Protein AF-A0A9N9CIT5-F1 (afdb_monomer_lite)

Secondary structure (DSSP, 8-state):
--------HHHHHHHHHHHHHHHHHHHHHHHHTTS------------------------GGGG--TTTTGGGT----S-B-TT-S-BEEEESSSSS--TTSPP-EEEE-

Structure (mmCIF, N/CA/C/O backbone):
data_AF-A0A9N9CIT5-F1
#
_entry.id   AF-A0A9N9CIT5-F1
#
loop_
_atom_site.group_PDB
_atom_site.id
_atom_site.type_symbol
_atom_site.label_atom_id
_atom_site.label_alt_id
_atom_site.label_comp_id
_atom_site.label_asym_id
_atom_site.label_entity_id
_atom_site.label_seq_id
_atom_site.pdbx_PDB_ins_code
_atom_site.Cartn_x
_atom_site.Cartn_y
_atom_site.Cartn_z
_atom_site.occupancy
_atom_site.B_iso_or_equiv
_atom_site.auth_seq_id
_atom_site.auth_comp_id
_atom_site.auth_asym_id
_atom_site.auth_atom_id
_atom_site.pdbx_PDB_model_num
ATOM 1 N N . MET A 1 1 ? 0.365 -4.253 70.012 1.00 37.66 1 MET A N 1
ATOM 2 C CA . MET A 1 1 ? 1.277 -4.441 68.863 1.00 37.66 1 MET A CA 1
ATOM 3 C C . MET A 1 1 ? 0.628 -3.810 67.631 1.00 37.66 1 MET A C 1
ATOM 5 O O . MET A 1 1 ? -0.180 -4.444 66.973 1.00 37.66 1 MET A O 1
ATOM 9 N N . TRP A 1 2 ? 0.867 -2.513 67.415 1.00 40.03 2 TRP A N 1
ATOM 10 C CA . TRP A 1 2 ? 0.273 -1.706 66.339 1.00 40.03 2 TRP A CA 1
ATOM 11 C C . TRP A 1 2 ? 1.298 -1.543 65.218 1.00 40.03 2 TRP A C 1
ATOM 13 O O . TRP A 1 2 ? 2.179 -0.694 65.309 1.00 40.03 2 TRP A O 1
ATOM 23 N N . ILE A 1 3 ? 1.225 -2.380 64.184 1.00 47.44 3 ILE A N 1
ATOM 24 C CA . ILE A 1 3 ? 2.057 -2.230 62.983 1.00 47.44 3 ILE A CA 1
ATOM 25 C C . ILE A 1 3 ? 1.216 -2.620 61.767 1.00 47.44 3 ILE A C 1
ATOM 27 O O . ILE A 1 3 ? 1.350 -3.716 61.241 1.00 47.44 3 ILE A O 1
ATOM 31 N N . PHE A 1 4 ? 0.351 -1.719 61.295 1.00 50.84 4 PHE A N 1
ATOM 32 C CA . PHE A 1 4 ? -0.143 -1.783 59.918 1.00 50.84 4 PHE A CA 1
ATOM 33 C C . PHE A 1 4 ? -0.114 -0.400 59.256 1.00 50.84 4 PHE A C 1
ATOM 35 O O . PHE A 1 4 ? -1.061 0.371 59.272 1.00 50.84 4 PHE A O 1
ATOM 42 N N . ARG A 1 5 ? 1.051 -0.153 58.646 1.00 51.97 5 ARG A N 1
ATOM 43 C CA . ARG A 1 5 ? 1.228 0.336 57.269 1.00 51.97 5 ARG A CA 1
ATOM 44 C C . ARG A 1 5 ? 0.630 1.708 56.914 1.00 51.97 5 ARG A C 1
ATOM 46 O O . ARG A 1 5 ? -0.275 1.815 56.101 1.00 51.97 5 ARG A O 1
ATOM 53 N N . ASN A 1 6 ? 1.361 2.757 57.295 1.00 47.38 6 ASN A N 1
ATOM 54 C CA . ASN A 1 6 ? 1.365 4.082 56.647 1.00 47.38 6 ASN A CA 1
ATOM 55 C C . ASN A 1 6 ? 2.084 4.102 55.265 1.00 47.38 6 ASN A C 1
ATOM 57 O O . ASN A 1 6 ? 2.727 5.083 54.895 1.00 47.38 6 ASN A O 1
ATOM 61 N N . LYS A 1 7 ? 2.005 3.020 54.477 1.00 48.84 7 LYS A N 1
ATOM 62 C CA . LYS A 1 7 ? 2.422 2.971 53.059 1.00 48.84 7 LYS A CA 1
ATOM 63 C C . LYS A 1 7 ? 1.147 2.698 52.259 1.00 48.84 7 LYS A C 1
ATOM 65 O O . LYS A 1 7 ? 0.588 1.627 52.408 1.00 48.84 7 LYS A O 1
ATOM 70 N N . SER A 1 8 ? 0.627 3.540 51.381 1.00 57.69 8 SER A N 1
ATOM 71 C CA . SER A 1 8 ? 1.136 4.755 50.764 1.00 57.69 8 SER A CA 1
ATOM 72 C C . SER A 1 8 ? -0.071 5.356 50.036 1.00 57.69 8 SER A C 1
ATOM 74 O O . SER A 1 8 ? -0.505 4.799 49.029 1.00 57.69 8 SER A O 1
ATOM 76 N N . PHE A 1 9 ? -0.643 6.461 50.526 1.00 56.69 9 PHE A N 1
ATOM 77 C CA . PHE A 1 9 ? -1.752 7.153 49.840 1.00 56.69 9 PHE A CA 1
ATOM 78 C C . PHE A 1 9 ? -1.398 7.501 48.381 1.00 56.69 9 PHE A C 1
ATOM 80 O O . PHE A 1 9 ? -2.253 7.468 47.501 1.00 56.69 9 PHE A O 1
ATOM 87 N N . LYS A 1 10 ? -0.106 7.729 48.103 1.00 63.41 10 LYS A N 1
ATOM 88 C CA . LYS A 1 10 ? 0.431 7.936 46.751 1.00 63.41 10 LYS A CA 1
ATOM 89 C C . LYS A 1 10 ? 0.265 6.700 45.858 1.00 63.41 10 LYS A C 1
ATOM 91 O O . LYS A 1 10 ? -0.054 6.840 44.685 1.00 63.41 10 LYS A O 1
ATOM 96 N N . SER A 1 11 ? 0.429 5.495 46.410 1.00 65.81 11 SER A N 1
ATOM 97 C CA . SER A 1 11 ? 0.237 4.234 45.677 1.00 65.81 11 SER A CA 1
ATOM 98 C C . SER A 1 11 ? -1.226 4.002 45.300 1.00 65.81 11 SER A C 1
ATOM 100 O O . SER A 1 11 ? -1.503 3.512 44.208 1.00 65.81 11 SER A O 1
ATOM 102 N N . ALA A 1 12 ? -2.158 4.365 46.185 1.00 75.00 12 ALA A N 1
ATOM 103 C CA . ALA A 1 12 ? -3.588 4.271 45.901 1.00 75.00 12 ALA A CA 1
ATOM 104 C C . ALA A 1 12 ? -3.999 5.261 44.798 1.00 75.00 12 ALA A C 1
ATOM 106 O O . ALA A 1 12 ? -4.711 4.892 43.869 1.00 75.00 12 ALA A O 1
ATOM 107 N N . TYR A 1 13 ? -3.477 6.490 44.847 1.00 79.56 13 TYR A N 1
ATOM 108 C CA . TYR A 1 13 ? -3.746 7.517 43.839 1.00 79.56 13 TYR A CA 1
ATOM 109 C C . TYR A 1 13 ? -3.253 7.123 42.436 1.00 79.56 13 TYR A C 1
ATOM 111 O O . TYR A 1 13 ? -3.986 7.263 41.459 1.00 79.56 13 TYR A O 1
ATOM 119 N N . ILE A 1 14 ? -2.051 6.546 42.336 1.00 81.19 14 ILE A N 1
ATOM 120 C CA . ILE A 1 14 ? -1.510 6.034 41.064 1.00 81.19 14 ILE A CA 1
ATOM 121 C C . ILE A 1 14 ? -2.391 4.907 40.505 1.00 81.19 14 ILE A C 1
ATOM 123 O O . ILE A 1 14 ? -2.681 4.885 39.311 1.00 81.19 14 ILE A O 1
ATOM 127 N N . SER A 1 15 ? -2.869 3.999 41.362 1.00 77.62 15 SER A N 1
ATOM 128 C CA . SER A 1 15 ? -3.756 2.909 40.940 1.00 77.62 15 SER A CA 1
ATOM 129 C C . SER A 1 15 ? -5.096 3.417 40.396 1.00 77.62 15 SER A C 1
ATOM 131 O O . SER A 1 15 ? -5.598 2.861 39.419 1.00 77.62 15 SER A O 1
ATOM 133 N N . ILE A 1 16 ? -5.649 4.484 40.980 1.00 87.00 16 ILE A N 1
ATOM 134 C CA . ILE A 1 16 ? -6.888 5.114 40.502 1.00 87.00 16 ILE A CA 1
ATOM 135 C C . ILE A 1 16 ? -6.679 5.722 39.110 1.00 87.00 16 ILE A C 1
ATOM 137 O O . ILE A 1 16 ? -7.492 5.477 38.224 1.00 87.00 16 ILE A O 1
ATOM 141 N N . ILE A 1 17 ? -5.574 6.445 38.891 1.00 89.06 17 ILE A N 1
ATOM 142 C CA . ILE A 1 17 ? -5.258 7.057 37.588 1.00 89.06 17 ILE A CA 1
ATOM 143 C C . ILE A 1 17 ? -5.101 5.999 36.489 1.00 89.06 17 ILE A C 1
ATOM 145 O O . ILE A 1 17 ? -5.599 6.170 35.379 1.00 89.06 17 ILE A O 1
ATOM 149 N N . ILE A 1 18 ? -4.416 4.893 36.782 1.00 88.31 18 ILE A N 1
ATOM 150 C CA . ILE A 1 18 ? -4.225 3.819 35.799 1.00 88.31 18 ILE A CA 1
ATOM 151 C C . ILE A 1 18 ? -5.572 3.170 35.450 1.00 88.31 18 ILE A C 1
ATOM 153 O O . ILE A 1 18 ? -5.855 2.929 34.277 1.00 88.31 18 ILE A O 1
ATOM 157 N N . SER A 1 19 ? -6.426 2.937 36.450 1.00 88.00 19 SER A N 1
ATOM 158 C CA . SER A 1 19 ? -7.763 2.371 36.244 1.00 88.00 19 SER A CA 1
ATOM 159 C C . SER A 1 19 ? -8.643 3.268 35.364 1.00 88.00 19 SER A C 1
ATOM 161 O O . SER A 1 19 ? -9.271 2.783 34.421 1.00 88.00 19 SER A O 1
ATOM 163 N N . THR A 1 20 ? -8.640 4.585 35.602 1.00 92.19 20 THR A N 1
ATOM 164 C CA . THR A 1 20 ? -9.428 5.528 34.792 1.00 92.19 20 THR A CA 1
ATOM 165 C C . THR A 1 20 ? -8.925 5.617 33.350 1.00 92.19 20 THR A C 1
ATOM 167 O O . THR A 1 20 ? -9.743 5.673 32.433 1.00 92.19 20 THR A O 1
ATOM 170 N N . LEU A 1 21 ? -7.607 5.554 33.126 1.00 91.81 21 LEU A N 1
ATOM 171 C CA . LEU A 1 21 ? -7.002 5.509 31.787 1.00 91.81 21 LEU A CA 1
ATOM 172 C C . LEU A 1 21 ? -7.408 4.256 31.002 1.00 91.81 21 LEU A C 1
ATOM 174 O O . LEU A 1 21 ? -7.813 4.357 29.842 1.00 91.81 21 LEU A O 1
ATOM 178 N N . ILE A 1 22 ? -7.345 3.083 31.635 1.00 90.75 22 ILE A N 1
ATOM 179 C CA . ILE A 1 22 ? -7.740 1.813 31.009 1.00 90.75 22 ILE A CA 1
ATOM 180 C C . ILE A 1 22 ? -9.236 1.829 30.670 1.00 90.75 22 ILE A C 1
ATOM 182 O O . ILE A 1 22 ? -9.623 1.457 29.560 1.00 90.75 22 ILE A O 1
ATOM 186 N N . PHE A 1 23 ? -10.075 2.314 31.589 1.00 88.75 23 PHE A N 1
ATOM 187 C CA . PHE A 1 23 ? -11.519 2.401 31.376 1.00 88.75 23 PHE A CA 1
ATOM 188 C C . PHE A 1 23 ? -11.884 3.365 30.236 1.00 88.75 23 PHE A C 1
ATOM 190 O O . PHE A 1 23 ? -12.718 3.033 29.394 1.00 88.75 23 PHE A O 1
ATOM 197 N N . ALA A 1 24 ? -11.218 4.522 30.147 1.00 87.62 24 ALA A N 1
ATOM 198 C CA . ALA A 1 24 ? -11.408 5.468 29.048 1.00 87.62 24 ALA A CA 1
ATOM 199 C C . ALA A 1 24 ? -11.007 4.868 27.688 1.00 87.62 24 ALA A C 1
ATOM 201 O O . ALA A 1 24 ? -11.712 5.057 26.695 1.00 87.62 24 ALA A O 1
ATOM 202 N N . SER A 1 25 ? -9.912 4.103 27.647 1.00 84.25 25 SER A N 1
ATOM 203 C CA . SER A 1 25 ? -9.440 3.439 26.427 1.00 84.25 25 SER A CA 1
ATOM 204 C C . SER A 1 25 ? -10.404 2.337 25.956 1.00 84.25 25 SER A C 1
ATOM 206 O O . SER A 1 25 ? -10.767 2.288 24.780 1.00 84.25 25 SER A O 1
ATOM 208 N N . LEU A 1 26 ? -10.916 1.515 26.882 1.00 83.50 26 LEU A N 1
ATOM 209 C CA . LEU A 1 26 ? -11.951 0.509 26.598 1.00 83.50 26 LEU A CA 1
ATOM 210 C C . LEU A 1 26 ? -13.264 1.146 26.120 1.00 83.50 26 LEU A C 1
ATOM 212 O O . LEU A 1 26 ? -13.889 0.650 25.180 1.00 83.50 26 LEU A O 1
ATOM 216 N N . TYR A 1 27 ? -13.667 2.268 26.723 1.00 81.38 27 TYR A N 1
ATOM 217 C CA . TYR A 1 27 ? -14.856 3.011 26.309 1.00 81.38 27 TYR A CA 1
ATOM 218 C C . TYR A 1 27 ? -14.711 3.570 24.886 1.00 81.38 27 TYR A C 1
ATOM 220 O O . TYR A 1 27 ? -15.630 3.430 24.075 1.00 81.38 27 TYR A O 1
ATOM 228 N N . ALA A 1 28 ? -13.548 4.130 24.542 1.00 75.94 28 ALA A N 1
ATOM 229 C CA . ALA A 1 28 ? -13.260 4.601 23.188 1.00 75.94 28 ALA A CA 1
ATOM 230 C C . ALA A 1 28 ? -13.307 3.459 22.157 1.00 75.94 28 ALA A C 1
ATOM 232 O O . ALA A 1 28 ? -13.941 3.610 21.113 1.00 75.94 28 ALA A O 1
ATOM 233 N N . LEU A 1 29 ? -12.726 2.297 22.475 1.00 68.31 29 LEU A N 1
ATOM 234 C CA . LEU A 1 29 ? -12.754 1.124 21.595 1.00 68.31 29 LEU A CA 1
ATOM 235 C C . LEU A 1 29 ? -14.182 0.582 21.399 1.00 68.31 29 LEU A C 1
ATOM 237 O O . LEU A 1 29 ? -14.569 0.228 20.287 1.00 68.31 29 LEU A O 1
ATOM 241 N N . SER A 1 30 ? -15.003 0.592 22.456 1.00 68.25 30 SER A N 1
ATOM 242 C CA . SER A 1 30 ? -16.416 0.192 22.370 1.00 68.25 30 SER A CA 1
ATOM 243 C C . SER A 1 30 ? -17.259 1.135 21.499 1.00 68.25 30 SER A C 1
ATOM 245 O O . SER A 1 30 ? -18.175 0.688 20.809 1.00 68.25 30 SER A O 1
ATOM 247 N N . ASN A 1 31 ? -16.928 2.431 21.484 1.00 63.84 31 ASN A N 1
ATOM 248 C CA . ASN A 1 31 ? -17.599 3.420 20.642 1.00 63.84 31 ASN A CA 1
ATOM 249 C C . ASN A 1 31 ? -17.059 3.445 19.210 1.00 63.84 31 ASN A C 1
ATOM 251 O O . ASN A 1 31 ? -17.803 3.817 18.308 1.00 63.84 31 ASN A O 1
ATOM 255 N N . PHE A 1 32 ? -15.832 2.982 18.965 1.00 58.25 32 PHE A N 1
ATOM 256 C CA . PHE A 1 32 ? -15.325 2.789 17.604 1.00 58.25 32 PHE A CA 1
ATOM 257 C C . PHE A 1 32 ? -16.162 1.768 16.819 1.00 58.25 32 PHE A C 1
ATOM 259 O O . PHE A 1 32 ? -16.471 2.007 15.658 1.00 58.25 32 PHE A O 1
ATOM 266 N N . ASN A 1 33 ? -16.647 0.705 17.472 1.00 56.62 33 ASN A N 1
ATOM 267 C CA . ASN A 1 33 ? -17.592 -0.235 16.851 1.00 56.62 33 ASN A CA 1
ATO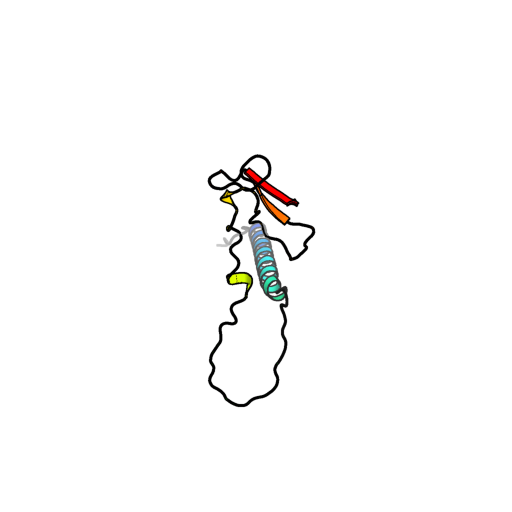M 268 C C . ASN A 1 33 ? -18.991 0.370 16.608 1.00 56.62 33 ASN A C 1
ATOM 270 O O . ASN A 1 33 ? -19.745 -0.159 15.797 1.00 56.62 33 ASN A O 1
ATOM 274 N N . LYS A 1 34 ? -19.350 1.468 17.294 1.00 52.09 34 LYS A N 1
ATOM 275 C CA . LYS A 1 34 ? -20.590 2.229 17.042 1.00 52.09 34 LYS A CA 1
ATOM 276 C C . LYS A 1 34 ? -20.418 3.317 15.984 1.00 52.09 34 LYS A C 1
ATOM 278 O O . LYS A 1 34 ? -21.395 3.672 15.338 1.00 52.09 34 LYS A O 1
ATOM 283 N N . ILE A 1 35 ? -19.192 3.793 15.757 1.00 50.78 35 ILE A N 1
ATOM 284 C CA . ILE A 1 35 ? -18.805 4.621 14.600 1.00 50.78 35 ILE A CA 1
ATOM 285 C C . ILE A 1 35 ? -18.486 3.694 13.408 1.00 50.78 35 ILE A C 1
ATOM 287 O O . ILE A 1 35 ? -17.608 3.947 12.587 1.00 50.78 35 ILE A O 1
ATOM 291 N N . GLY A 1 36 ? -19.218 2.581 13.309 1.00 43.91 36 GLY A N 1
ATOM 292 C CA . GLY A 1 36 ? -19.267 1.791 12.096 1.00 43.91 36 GLY A CA 1
ATOM 293 C C . GLY A 1 36 ? -19.760 2.690 10.971 1.00 43.91 36 GLY A C 1
ATOM 294 O O . GLY A 1 36 ? -20.852 3.255 11.054 1.00 43.91 36 GLY A O 1
ATOM 295 N N . LEU A 1 37 ? -18.939 2.837 9.932 1.00 43.09 37 LEU A N 1
ATOM 296 C CA . LEU A 1 37 ? -19.401 3.279 8.626 1.00 43.09 37 LEU A CA 1
ATOM 297 C C . LEU A 1 37 ? -20.652 2.462 8.277 1.00 43.09 37 LEU A C 1
ATOM 299 O O . LEU A 1 37 ? -20.575 1.266 8.000 1.00 43.09 37 LEU A O 1
ATOM 303 N N . SER A 1 38 ? -21.806 3.121 8.329 1.00 44.97 38 SER A N 1
ATOM 304 C CA . SER A 1 38 ? -23.084 2.611 7.853 1.00 44.97 38 SER A CA 1
ATOM 305 C C . SER A 1 38 ? -23.006 2.467 6.333 1.00 44.97 38 SER A C 1
ATOM 307 O O . SER A 1 38 ? -23.326 3.398 5.594 1.00 44.97 38 SER A O 1
ATOM 309 N N . PHE A 1 39 ? -22.582 1.303 5.852 1.00 46.28 39 PHE A N 1
ATOM 310 C CA . PHE A 1 39 ? -22.838 0.899 4.477 1.00 46.28 39 PHE A CA 1
ATOM 311 C C . PHE A 1 39 ? -24.213 0.227 4.430 1.00 46.28 39 PHE A C 1
ATOM 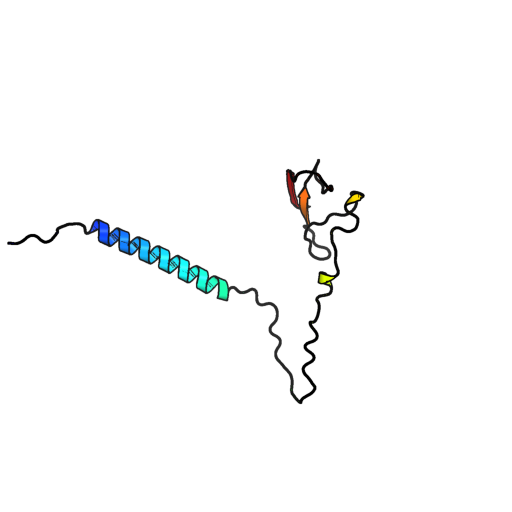313 O O . PHE A 1 39 ? -24.348 -0.930 4.801 1.00 46.28 39 PHE A O 1
ATOM 320 N N . TYR A 1 40 ? -25.210 1.012 4.012 1.00 41.22 40 TYR A N 1
ATOM 321 C CA . TYR A 1 40 ? -26.519 0.603 3.496 1.00 41.22 40 TYR A CA 1
ATOM 322 C C . TYR A 1 40 ? -27.215 -0.560 4.214 1.00 41.22 40 TYR A C 1
ATOM 324 O O . TYR A 1 40 ? -27.126 -1.716 3.811 1.00 41.22 40 TYR A O 1
ATOM 332 N N . ASP A 1 41 ? -28.028 -0.205 5.205 1.00 40.62 41 ASP A N 1
ATOM 333 C CA . ASP A 1 41 ? -29.195 -1.001 5.563 1.00 40.62 41 ASP A CA 1
ATOM 334 C C . ASP A 1 41 ? -30.323 -0.635 4.581 1.00 40.62 41 ASP A C 1
ATOM 336 O O . ASP A 1 41 ? -30.665 0.538 4.402 1.00 40.62 41 ASP A O 1
ATOM 340 N N . SER A 1 42 ? -30.876 -1.611 3.871 1.00 40.47 42 SER A N 1
ATOM 341 C CA . SER A 1 42 ? -32.111 -1.432 3.103 1.00 40.47 42 SER A CA 1
ATOM 342 C C . SER A 1 42 ? -32.971 -2.666 3.292 1.00 40.47 42 SER A C 1
ATOM 344 O O . SER A 1 42 ? -32.738 -3.739 2.735 1.00 40.47 42 SER A O 1
ATOM 346 N N . THR A 1 43 ? -33.948 -2.481 4.166 1.00 41.47 43 THR A N 1
ATOM 347 C CA . THR A 1 43 ? -34.919 -3.444 4.657 1.00 41.47 43 THR A CA 1
ATOM 348 C C . THR A 1 43 ? -35.875 -3.910 3.551 1.00 41.47 43 THR A C 1
ATOM 350 O O . THR A 1 43 ? -36.562 -3.116 2.919 1.00 41.47 43 THR A O 1
ATOM 353 N N . SER A 1 44 ? -35.880 -5.229 3.350 1.00 50.59 44 SER A N 1
ATOM 354 C CA . SER A 1 44 ? -37.017 -6.146 3.143 1.00 50.59 44 SER A CA 1
ATOM 355 C C . SER A 1 44 ? -38.308 -5.695 2.426 1.00 50.59 44 SER A C 1
ATOM 357 O O . SER A 1 44 ? -39.066 -4.854 2.901 1.00 50.59 44 SER A O 1
ATOM 359 N N . SER A 1 45 ? -38.719 -6.491 1.426 1.00 38.38 45 SER A N 1
ATOM 360 C CA . SER A 1 45 ? -40.143 -6.780 1.181 1.00 38.38 45 SER A CA 1
ATOM 361 C C . SER A 1 45 ? -40.402 -8.274 0.874 1.00 38.38 45 SER A C 1
ATOM 363 O O . SER A 1 45 ? -39.846 -8.845 -0.055 1.00 38.38 45 SER A O 1
ATOM 365 N N . SER A 1 46 ? -41.226 -8.879 1.747 1.00 41.97 46 SER A N 1
ATOM 366 C CA . SER A 1 46 ? -42.148 -10.039 1.618 1.00 41.97 46 SER A CA 1
ATOM 367 C C . SER A 1 46 ? -41.738 -11.402 0.993 1.00 41.97 46 SER A C 1
ATOM 369 O O . SER A 1 46 ? -41.404 -11.502 -0.179 1.00 41.97 46 SER A O 1
ATOM 371 N N . LEU A 1 47 ? -41.944 -12.472 1.791 1.00 44.38 47 LEU A N 1
ATOM 372 C CA . LEU A 1 47 ? -42.037 -13.925 1.473 1.00 44.38 47 LEU A CA 1
ATOM 373 C C . LEU A 1 47 ? -43.042 -14.275 0.331 1.00 44.38 47 LEU A C 1
ATOM 375 O O . LEU A 1 47 ? -43.932 -13.455 0.110 1.00 44.38 47 LEU A O 1
ATOM 379 N N . PRO A 1 48 ? -43.022 -15.481 -0.322 1.00 45.72 48 PRO A N 1
ATOM 380 C CA . PRO A 1 48 ? -42.617 -16.790 0.230 1.00 45.72 48 PRO A CA 1
ATOM 381 C C . PRO A 1 48 ? -41.661 -17.691 -0.603 1.00 45.72 48 PRO A C 1
ATOM 383 O O . PRO A 1 48 ? -41.604 -17.669 -1.826 1.00 45.72 48 PRO A O 1
ATOM 386 N N . THR A 1 49 ? -40.919 -18.508 0.156 1.00 58.28 49 THR A N 1
ATOM 387 C CA . THR A 1 49 ? -40.192 -19.773 -0.118 1.00 58.28 49 THR A CA 1
ATOM 388 C C . THR A 1 49 ? -39.808 -20.162 -1.564 1.00 58.28 49 THR A C 1
ATOM 390 O O . THR A 1 49 ? -40.553 -20.835 -2.273 1.00 58.28 49 THR A O 1
ATOM 393 N N . LYS A 1 50 ? -38.540 -19.907 -1.926 1.00 47.00 50 LYS A N 1
ATOM 394 C CA . LYS A 1 50 ? -37.766 -20.600 -2.984 1.00 47.00 50 LYS A CA 1
ATOM 395 C C . LYS A 1 50 ? -36.35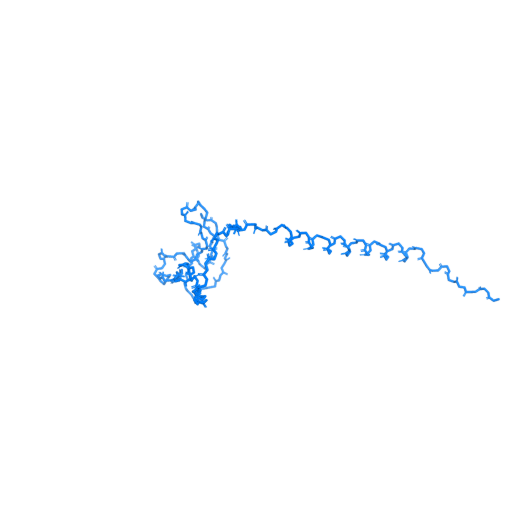7 -20.908 -2.428 1.00 47.00 50 LYS A C 1
ATOM 397 O O . LYS A 1 50 ? -35.928 -20.199 -1.516 1.00 47.00 50 LYS A O 1
ATOM 402 N N . PRO A 1 51 ? -35.662 -21.978 -2.867 1.00 41.19 51 PRO A N 1
ATOM 403 C CA . PRO A 1 51 ? -34.506 -22.522 -2.159 1.00 41.19 51 PRO A CA 1
ATOM 404 C C . PRO A 1 51 ? -33.387 -21.483 -2.068 1.00 41.19 51 PRO A C 1
ATOM 406 O O . PRO A 1 51 ? -33.120 -20.759 -3.024 1.00 41.19 51 PRO A O 1
ATOM 409 N N . LYS A 1 52 ? -32.750 -21.417 -0.895 1.00 43.44 52 LYS A N 1
ATOM 410 C CA . LYS A 1 52 ? -31.663 -20.492 -0.566 1.00 43.44 52 LYS A CA 1
ATOM 411 C C . LYS A 1 52 ? -30.398 -20.890 -1.343 1.00 43.44 52 LYS A C 1
ATOM 413 O O . LYS A 1 52 ? -29.472 -21.468 -0.785 1.00 43.44 52 LYS A O 1
ATOM 418 N N . ILE A 1 53 ? -30.363 -20.604 -2.642 1.00 52.12 53 ILE A N 1
ATOM 419 C CA . ILE A 1 53 ? -29.098 -20.431 -3.352 1.00 52.12 53 ILE A CA 1
ATOM 420 C C . ILE A 1 53 ? -28.585 -19.088 -2.850 1.00 52.12 53 ILE A C 1
ATOM 422 O O . ILE A 1 53 ? -29.054 -18.032 -3.265 1.00 52.12 53 ILE A O 1
ATOM 426 N N . GLN A 1 54 ? -27.698 -19.131 -1.861 1.00 46.72 54 GLN A N 1
ATOM 427 C CA . GLN A 1 54 ? -26.905 -17.970 -1.500 1.00 46.72 54 GLN A CA 1
ATOM 428 C C . GLN A 1 54 ? -25.926 -17.766 -2.655 1.00 46.72 54 GLN A C 1
ATOM 430 O O . GLN A 1 54 ? -24.799 -18.251 -2.613 1.00 46.72 54 GLN A O 1
ATOM 435 N N . GLU A 1 55 ? -26.395 -17.124 -3.729 1.00 58.78 55 GLU A N 1
ATOM 436 C CA . GLU A 1 55 ? -25.497 -16.543 -4.714 1.00 58.78 55 GLU A CA 1
ATOM 437 C C . GLU A 1 55 ? -24.624 -15.579 -3.927 1.00 58.78 55 GLU A C 1
ATOM 439 O O . GLU A 1 55 ? -25.073 -14.541 -3.436 1.00 58.78 55 GLU A O 1
ATOM 444 N N . LYS A 1 56 ? -23.374 -15.984 -3.717 1.00 58.09 56 LYS A N 1
ATOM 445 C CA . LYS A 1 56 ? -22.312 -15.066 -3.361 1.00 58.09 56 LYS A CA 1
ATOM 446 C C . LYS A 1 56 ? -22.346 -14.025 -4.473 1.00 58.09 56 LYS A C 1
ATOM 448 O O . LYS A 1 56 ? -21.901 -14.310 -5.578 1.00 58.09 56 LYS A O 1
ATOM 453 N N . SER A 1 57 ? -22.961 -12.875 -4.211 1.00 63.25 57 SER A N 1
ATOM 454 C CA . SER A 1 57 ? -22.910 -11.726 -5.102 1.00 63.25 57 SER A CA 1
ATOM 455 C C . SER A 1 57 ? -21.446 -11.303 -5.130 1.00 63.25 57 SER A C 1
ATOM 457 O O . SER A 1 57 ? -20.988 -10.534 -4.281 1.00 63.25 57 SER A O 1
ATOM 459 N N . GLU A 1 58 ? -20.660 -11.939 -5.993 1.00 69.12 58 GLU A N 1
ATOM 460 C CA . GLU A 1 58 ? -19.261 -11.602 -6.150 1.00 69.12 58 GLU A CA 1
ATOM 461 C C . GLU A 1 58 ? -19.221 -10.187 -6.697 1.00 69.12 58 GLU A C 1
ATOM 463 O O . GLU A 1 58 ? -19.761 -9.877 -7.757 1.00 69.12 58 GLU A O 1
ATOM 468 N N . TRP A 1 59 ? -18.641 -9.298 -5.902 1.00 81.19 59 TRP A N 1
ATOM 469 C CA . TRP A 1 59 ? -18.438 -7.922 -6.296 1.00 81.19 59 TRP A CA 1
ATOM 470 C C . TRP A 1 59 ? -17.560 -7.927 -7.544 1.00 81.19 59 TRP A C 1
ATOM 472 O O . TRP A 1 59 ? -16.508 -8.565 -7.547 1.00 81.19 59 TRP A O 1
ATOM 482 N N . LEU A 1 60 ? -17.981 -7.220 -8.598 1.00 84.62 60 LEU A N 1
ATOM 483 C CA . LEU A 1 60 ? -17.252 -7.154 -9.875 1.00 84.62 60 LEU A CA 1
ATOM 484 C C . LEU A 1 60 ? -15.783 -6.738 -9.692 1.00 84.62 60 LEU A C 1
ATOM 486 O O . LEU A 1 60 ? -14.917 -7.142 -10.460 1.00 84.62 60 LEU A O 1
ATOM 490 N N . THR A 1 61 ? -15.493 -5.980 -8.634 1.00 87.06 61 THR A N 1
ATOM 491 C CA . THR A 1 61 ? -14.144 -5.571 -8.230 1.00 87.06 61 THR A CA 1
ATOM 492 C C . THR A 1 61 ? -13.204 -6.741 -7.944 1.00 87.06 61 THR A C 1
ATOM 494 O O . THR A 1 61 ? -12.001 -6.578 -8.082 1.00 87.06 61 THR A O 1
ATOM 497 N N . ASN A 1 62 ? -13.720 -7.922 -7.590 1.00 88.69 62 ASN A N 1
ATOM 498 C CA . ASN A 1 62 ? -12.905 -9.113 -7.327 1.00 88.69 62 ASN A CA 1
ATOM 499 C C . ASN A 1 62 ? -12.256 -9.689 -8.592 1.00 88.69 62 ASN A C 1
ATOM 501 O O . ASN A 1 62 ? -11.322 -10.477 -8.488 1.00 88.69 62 ASN A O 1
ATOM 505 N N . PHE A 1 63 ? -12.755 -9.314 -9.773 1.00 90.75 63 PHE A N 1
ATOM 506 C CA . PHE A 1 63 ? -12.181 -9.716 -11.057 1.00 90.75 63 PHE A CA 1
ATOM 507 C C . PHE A 1 63 ? -11.148 -8.714 -11.584 1.00 90.75 63 PHE A C 1
ATOM 509 O O . PHE A 1 63 ? -10.534 -8.960 -12.619 1.00 90.75 63 PHE A O 1
ATOM 516 N N . VAL A 1 64 ? -10.968 -7.577 -10.907 1.00 89.88 64 VAL A N 1
ATOM 517 C CA . VAL A 1 64 ? -9.999 -6.559 -11.309 1.00 89.88 64 VAL A CA 1
ATOM 518 C C . VAL A 1 64 ? -8.633 -6.935 -10.749 1.00 89.88 64 VAL A C 1
ATOM 520 O O . VAL A 1 64 ? -8.463 -7.004 -9.535 1.00 89.88 64 VAL A O 1
ATOM 523 N N . ASP A 1 65 ? -7.659 -7.133 -11.635 1.00 92.25 65 ASP A N 1
ATOM 524 C CA . ASP A 1 65 ? -6.246 -7.268 -11.284 1.00 92.25 65 ASP A CA 1
ATOM 525 C C . ASP A 1 65 ? -5.490 -5.979 -11.672 1.00 92.25 65 ASP A C 1
ATOM 527 O O . ASP A 1 65 ? -5.213 -5.764 -12.858 1.00 92.25 65 ASP A O 1
ATOM 531 N N . PRO A 1 66 ? -5.151 -5.105 -10.700 1.00 90.25 66 PRO A N 1
ATOM 532 C CA . PRO A 1 66 ? -4.412 -3.864 -10.949 1.00 90.25 66 PRO A CA 1
ATOM 533 C C . PRO A 1 66 ? -2.973 -4.083 -11.430 1.00 90.25 66 PRO A C 1
ATOM 535 O O . PRO A 1 66 ? -2.319 -3.122 -11.831 1.00 90.25 66 PRO A O 1
ATOM 538 N N . LEU A 1 67 ? -2.459 -5.317 -11.361 1.00 89.88 67 LEU A N 1
ATOM 539 C CA . LEU A 1 67 ? -1.097 -5.660 -11.763 1.00 89.88 67 LEU A CA 1
ATOM 540 C C . LEU A 1 67 ? -0.990 -5.983 -13.259 1.00 89.88 67 LEU A C 1
ATOM 542 O O . LEU A 1 67 ? 0.115 -6.097 -13.792 1.00 89.88 67 LEU A O 1
ATOM 546 N N . ILE A 1 68 ? -2.106 -6.113 -13.977 1.00 89.38 68 ILE A N 1
ATOM 547 C CA . ILE A 1 68 ? -2.069 -6.327 -15.425 1.00 89.38 68 ILE A CA 1
ATOM 548 C C . ILE A 1 68 ? -1.487 -5.078 -16.106 1.00 89.38 68 ILE A C 1
ATOM 550 O O . ILE A 1 68 ? -2.022 -3.981 -15.990 1.00 89.38 68 ILE A O 1
ATOM 554 N N . GLY A 1 69 ? -0.387 -5.254 -16.848 1.00 87.69 69 GLY A N 1
ATOM 555 C CA . GLY A 1 69 ? 0.266 -4.185 -17.618 1.00 87.69 69 GLY A CA 1
ATOM 556 C C . GLY A 1 69 ? 1.389 -3.430 -16.894 1.00 87.69 69 GLY A C 1
ATOM 557 O O . GLY A 1 69 ? 2.098 -2.661 -17.540 1.00 87.69 69 GLY A O 1
ATOM 558 N N . ILE A 1 70 ? 1.639 -3.698 -15.604 1.00 87.44 70 ILE A N 1
ATOM 559 C CA . ILE A 1 70 ? 2.684 -3.002 -14.816 1.00 87.44 70 ILE A CA 1
ATOM 560 C C . ILE A 1 70 ? 4.101 -3.179 -15.378 1.00 87.44 70 ILE A C 1
ATOM 562 O O . ILE A 1 70 ? 4.941 -2.301 -15.229 1.00 87.44 70 ILE A O 1
ATOM 566 N N . LYS A 1 71 ? 4.381 -4.300 -16.058 1.00 83.56 71 LYS A N 1
ATOM 567 C CA . LYS A 1 71 ? 5.720 -4.603 -16.596 1.00 83.56 71 LYS A CA 1
ATOM 568 C C . LYS A 1 71 ? 6.166 -3.641 -17.695 1.00 83.56 71 LYS A C 1
ATOM 570 O O . LYS A 1 71 ? 7.362 -3.494 -17.909 1.00 83.56 71 LYS A O 1
ATOM 575 N N . ASN A 1 72 ? 5.215 -2.997 -18.369 1.00 78.12 72 ASN A N 1
ATOM 576 C CA . ASN A 1 72 ? 5.502 -2.036 -19.428 1.00 78.12 72 ASN A CA 1
ATOM 577 C C . ASN A 1 72 ? 5.575 -0.592 -18.896 1.00 78.12 72 ASN A C 1
ATOM 579 O O . ASN A 1 72 ? 5.814 0.319 -19.678 1.00 78.12 72 ASN A O 1
ATOM 583 N N . GLY A 1 73 ? 5.365 -0.370 -17.589 1.00 71.31 73 GLY A N 1
ATOM 584 C CA . GLY A 1 73 ? 5.469 0.949 -16.947 1.00 71.31 73 GLY A CA 1
ATOM 585 C C . GLY A 1 73 ? 4.305 1.912 -17.216 1.00 71.31 73 GLY A C 1
ATOM 586 O O . GLY A 1 73 ? 4.339 3.055 -16.777 1.00 71.31 73 GLY A O 1
ATOM 587 N N . GLU A 1 74 ? 3.262 1.475 -17.923 1.00 79.25 74 GLU A N 1
ATOM 588 C CA . GLU A 1 74 ? 2.138 2.333 -18.338 1.00 79.25 74 GLU A CA 1
ATOM 589 C C . GLU A 1 74 ? 0.948 2.292 -17.365 1.00 79.25 74 GLU A C 1
ATOM 591 O O . GLU A 1 74 ? 0.014 3.088 -17.476 1.00 79.25 74 GLU A O 1
ATOM 596 N N . VAL A 1 75 ? 0.963 1.353 -16.414 1.00 85.75 75 VAL A N 1
ATOM 597 C CA . VAL A 1 75 ? -0.143 1.095 -15.486 1.00 85.75 75 VAL A CA 1
ATOM 598 C C . VAL A 1 75 ? 0.330 1.239 -14.049 1.00 85.75 75 VAL A C 1
ATOM 600 O O . VAL A 1 75 ? 1.374 0.727 -13.655 1.00 85.75 75 VAL A O 1
ATOM 603 N N . PHE A 1 76 ? -0.492 1.914 -13.255 1.00 85.44 76 PHE A N 1
ATOM 604 C CA . PHE A 1 76 ? -0.247 2.186 -11.851 1.00 85.44 76 PHE A CA 1
ATOM 605 C C . PHE A 1 76 ? -1.198 1.359 -10.969 1.00 85.44 76 PHE A C 1
ATOM 607 O O . PHE A 1 76 ? -2.412 1.563 -11.053 1.00 85.44 76 PHE A O 1
ATOM 614 N N . PRO A 1 77 ? -0.688 0.469 -10.096 1.00 89.69 77 PRO A N 1
ATOM 615 C CA . PRO A 1 77 ? -1.521 -0.442 -9.304 1.00 89.69 77 PRO A CA 1
ATOM 616 C C . PRO A 1 77 ? -2.019 0.154 -7.971 1.00 89.69 77 PRO A C 1
ATOM 618 O O . PRO A 1 77 ? -2.420 -0.581 -7.069 1.00 89.69 77 PRO A O 1
ATOM 621 N N . GLY A 1 78 ? -1.966 1.476 -7.801 1.00 89.69 78 GLY A N 1
ATOM 622 C CA . GLY A 1 78 ? -2.357 2.135 -6.557 1.00 89.69 78 GLY A CA 1
ATOM 623 C C . GLY A 1 78 ? -3.873 2.349 -6.412 1.00 89.69 78 GLY A C 1
ATOM 624 O O . GLY A 1 78 ? -4.582 2.489 -7.413 1.00 89.69 78 GLY A O 1
ATOM 625 N N . PRO A 1 79 ? -4.408 2.398 -5.177 1.00 90.69 79 PRO A N 1
ATOM 626 C CA . PRO A 1 79 ? -5.834 2.600 -4.949 1.00 90.69 79 PRO A CA 1
ATOM 627 C C . PRO A 1 79 ? -6.312 3.975 -5.437 1.00 90.69 79 PRO A C 1
ATOM 629 O O . PRO A 1 79 ? -5.695 5.012 -5.172 1.00 90.69 79 PRO A O 1
ATOM 632 N N . CYS A 1 80 ? -7.467 3.981 -6.107 1.00 91.44 80 CYS A N 1
ATOM 633 C CA . CYS A 1 80 ? -8.165 5.184 -6.545 1.00 91.44 80 CYS A CA 1
ATOM 634 C C . CYS A 1 80 ? -9.675 4.928 -6.632 1.00 91.44 80 CYS A C 1
ATOM 636 O O . CYS A 1 80 ? -10.116 3.820 -6.944 1.00 91.44 80 CYS A O 1
ATOM 638 N N . LEU A 1 81 ? -10.469 5.965 -6.372 1.00 91.62 81 LEU A N 1
ATOM 639 C CA . LEU A 1 81 ? -11.894 5.957 -6.695 1.00 91.62 81 LEU A CA 1
ATOM 640 C C . LEU A 1 81 ? -12.090 6.232 -8.196 1.00 91.62 81 LEU A C 1
ATOM 642 O O . LEU A 1 81 ? -11.273 6.933 -8.795 1.00 91.62 81 LEU A O 1
ATOM 646 N N . PRO A 1 82 ? -13.178 5.754 -8.822 1.00 91.31 82 PRO A N 1
ATOM 647 C CA . PRO A 1 82 ? -13.486 6.100 -10.207 1.00 91.31 82 PRO A CA 1
ATOM 648 C C . PRO A 1 82 ? -13.497 7.622 -10.411 1.00 91.31 82 PRO A C 1
ATOM 650 O O . PRO A 1 82 ? -14.223 8.332 -9.719 1.00 91.31 82 PRO A O 1
ATOM 653 N N . PHE A 1 83 ? -12.674 8.116 -11.343 1.00 91.56 83 PHE A N 1
ATOM 654 C CA . PHE A 1 83 ? -12.477 9.551 -11.622 1.00 91.56 83 PHE A CA 1
ATOM 655 C C . PHE A 1 83 ? -12.016 10.389 -10.414 1.00 91.56 83 PHE A C 1
ATOM 657 O O . PHE A 1 83 ? -12.223 11.602 -10.376 1.00 91.56 83 PHE A O 1
ATOM 664 N N . GLY A 1 84 ? -11.391 9.753 -9.421 1.00 87.56 84 GLY A N 1
ATOM 665 C CA . GLY A 1 84 ? -10.830 10.431 -8.262 1.00 87.56 84 GLY A CA 1
ATOM 666 C C . GLY A 1 84 ? -9.692 11.375 -8.649 1.00 87.56 84 GLY A C 1
ATOM 667 O O . GLY A 1 84 ? -8.847 11.044 -9.477 1.00 87.56 84 GLY A O 1
ATOM 668 N N . VAL A 1 85 ? -9.664 12.544 -8.007 1.00 90.19 85 VAL A N 1
ATOM 669 C CA . VAL A 1 85 ? -8.579 13.529 -8.160 1.00 90.19 85 VAL A CA 1
ATOM 670 C C . VAL A 1 85 ? -7.281 13.023 -7.539 1.00 90.19 85 VAL A C 1
ATOM 672 O O . VAL A 1 85 ? -6.217 13.427 -7.972 1.00 90.19 85 VAL A O 1
ATOM 675 N N . VAL A 1 86 ? -7.381 12.149 -6.532 1.00 87.69 86 VAL A N 1
ATOM 676 C CA . VAL A 1 86 ? -6.230 11.613 -5.808 1.00 87.69 86 VAL A CA 1
ATOM 677 C C . VAL A 1 86 ? -6.060 10.128 -6.092 1.00 87.69 86 VAL A C 1
ATOM 679 O O . VAL A 1 86 ? -6.996 9.331 -5.949 1.00 87.69 86 VAL A O 1
ATOM 682 N N . LYS A 1 87 ? -4.829 9.763 -6.419 1.00 88.25 87 LYS A N 1
ATOM 683 C CA . LYS A 1 87 ? -4.305 8.404 -6.510 1.00 88.25 87 LYS A CA 1
ATOM 684 C C . LYS A 1 87 ? -3.196 8.258 -5.479 1.00 88.25 87 LYS A C 1
ATOM 686 O O . LYS A 1 87 ? -2.355 9.144 -5.342 1.00 88.25 87 LYS A O 1
ATOM 691 N N . VAL A 1 88 ? -3.196 7.154 -4.741 1.00 89.56 88 VAL A N 1
ATOM 692 C CA . VAL A 1 88 ? -2.121 6.849 -3.784 1.00 89.56 88 VAL A CA 1
ATOM 693 C C . VAL A 1 88 ? -1.262 5.741 -4.364 1.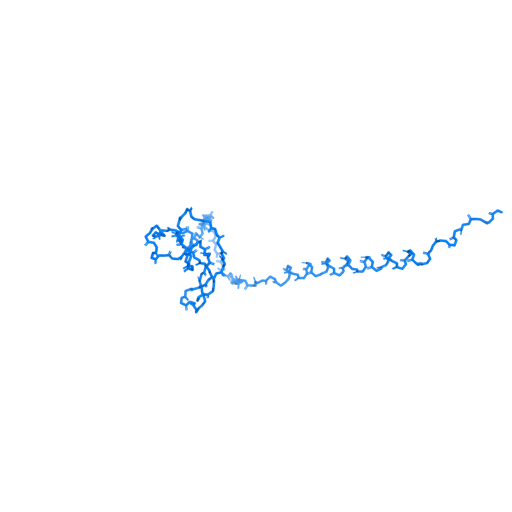00 89.56 88 VAL A C 1
ATOM 695 O O . VAL A 1 88 ? -1.802 4.724 -4.786 1.00 89.56 88 VAL A O 1
ATOM 698 N N . GLY A 1 89 ? 0.052 5.947 -4.409 1.00 87.44 89 GLY A N 1
ATOM 699 C CA . GLY A 1 89 ? 0.987 5.085 -5.129 1.00 87.44 89 GLY A CA 1
ATOM 700 C C . GLY A 1 89 ? 2.117 4.561 -4.296 1.00 87.44 89 GLY A C 1
ATOM 701 O O . GLY A 1 89 ? 2.498 5.202 -3.328 1.00 87.44 89 GLY A O 1
ATOM 702 N N . ILE A 1 90 ? 2.652 3.411 -4.692 1.00 88.56 90 ILE A N 1
ATOM 703 C CA . ILE A 1 90 ? 3.937 2.929 -4.201 1.00 88.56 90 ILE A CA 1
ATOM 704 C C . ILE A 1 90 ? 4.976 3.282 -5.256 1.00 88.56 90 ILE A C 1
ATOM 706 O O . ILE A 1 90 ? 4.824 2.888 -6.412 1.00 88.56 90 ILE A O 1
ATOM 710 N N . ASP A 1 91 ? 6.016 3.991 -4.837 1.00 87.50 91 ASP A N 1
ATOM 711 C CA . ASP A 1 91 ? 7.143 4.320 -5.697 1.00 87.50 91 ASP A CA 1
ATOM 712 C C . ASP A 1 91 ? 8.251 3.286 -5.486 1.00 87.50 91 ASP A C 1
ATOM 714 O O . ASP A 1 91 ? 8.545 2.922 -4.341 1.00 87.50 91 ASP A O 1
ATOM 718 N N . THR A 1 92 ? 8.871 2.813 -6.566 1.00 85.19 92 THR A N 1
ATOM 719 C CA . THR A 1 92 ? 10.026 1.903 -6.508 1.00 85.19 92 THR A CA 1
ATOM 720 C C . THR A 1 92 ? 11.299 2.544 -7.057 1.00 85.19 92 THR A C 1
ATOM 722 O O . THR A 1 92 ? 12.343 2.444 -6.421 1.00 85.19 92 THR A O 1
ATOM 725 N N . ASN A 1 93 ? 11.227 3.310 -8.149 1.00 75.88 93 ASN A N 1
ATOM 726 C CA . ASN A 1 93 ? 12.372 4.048 -8.698 1.00 75.88 93 ASN A CA 1
ATOM 727 C C . ASN A 1 93 ? 11.900 5.318 -9.422 1.00 75.88 93 ASN A C 1
ATOM 729 O O . ASN A 1 93 ? 10.941 5.260 -10.186 1.00 75.88 93 ASN A O 1
ATOM 733 N N . ASP A 1 94 ? 12.535 6.458 -9.130 1.00 65.94 94 ASP A N 1
ATOM 734 C CA . ASP A 1 94 ? 12.285 7.778 -9.742 1.00 65.94 94 ASP A CA 1
ATOM 735 C C . ASP A 1 94 ? 10.797 8.144 -9.971 1.00 65.94 94 ASP A C 1
ATOM 737 O O . ASP A 1 94 ? 10.395 8.569 -11.050 1.00 65.94 94 ASP A O 1
ATOM 741 N N . ALA A 1 95 ? 9.985 8.042 -8.908 1.00 63.28 95 ALA A N 1
ATOM 742 C CA . ALA A 1 95 ? 8.567 8.429 -8.882 1.00 63.28 95 ALA A CA 1
ATOM 743 C C . ALA A 1 95 ? 7.686 7.642 -9.875 1.00 63.28 95 ALA A C 1
ATOM 745 O O . ALA A 1 95 ? 7.159 8.169 -10.855 1.00 63.28 95 ALA A O 1
ATOM 746 N N . GLY A 1 96 ? 7.486 6.363 -9.570 1.00 78.00 96 GLY A N 1
ATOM 747 C CA . GLY A 1 96 ? 6.617 5.458 -10.310 1.00 78.00 96 GLY A CA 1
ATOM 748 C C . GLY A 1 96 ? 6.707 4.038 -9.764 1.00 78.00 96 GLY A C 1
ATOM 749 O O . GLY A 1 96 ? 7.548 3.740 -8.914 1.00 78.00 96 GLY A O 1
ATOM 750 N N . TYR A 1 97 ? 5.829 3.162 -10.248 1.00 84.69 97 TYR A N 1
ATOM 751 C CA . TYR A 1 97 ? 5.829 1.751 -9.877 1.00 84.69 97 TYR A CA 1
ATOM 752 C C . TYR A 1 97 ? 6.492 0.908 -10.971 1.00 84.69 97 TYR A C 1
ATOM 754 O O . TYR A 1 97 ? 5.982 0.835 -12.090 1.00 84.69 97 TYR A O 1
ATOM 762 N N . THR A 1 98 ? 7.576 0.223 -10.618 1.00 84.56 98 THR A N 1
ATOM 763 C CA . THR A 1 98 ? 8.272 -0.758 -11.455 1.00 84.56 98 THR A CA 1
ATOM 764 C C . THR A 1 98 ? 8.251 -2.117 -10.764 1.00 84.56 98 THR A C 1
ATOM 766 O O . THR A 1 98 ? 8.330 -2.230 -9.540 1.00 84.56 98 THR A O 1
ATOM 769 N N . VAL A 1 99 ? 8.165 -3.178 -11.560 1.00 84.56 99 VAL A N 1
ATOM 770 C CA . VAL A 1 99 ? 8.335 -4.549 -11.064 1.00 84.56 99 VAL A CA 1
ATOM 771 C C . VAL A 1 99 ? 9.770 -4.810 -10.608 1.00 84.56 99 VAL A C 1
ATOM 773 O O . VAL A 1 99 ? 10.719 -4.305 -11.196 1.00 84.56 99 VAL A O 1
ATOM 776 N N . ASP A 1 100 ? 9.905 -5.652 -9.582 1.00 85.06 100 ASP A N 1
ATOM 777 C CA . ASP A 1 100 ? 11.174 -6.212 -9.090 1.00 85.06 100 ASP A CA 1
ATOM 778 C C . ASP A 1 100 ? 12.163 -5.212 -8.458 1.00 85.06 100 ASP A C 1
ATOM 780 O O . ASP A 1 100 ? 13.277 -5.583 -8.084 1.00 85.06 100 ASP A O 1
ATOM 784 N N . GLU A 1 101 ? 11.747 -3.962 -8.257 1.00 85.06 101 GLU A N 1
ATOM 785 C CA . GLU A 1 101 ? 12.525 -2.937 -7.563 1.00 85.06 101 GLU A CA 1
ATOM 786 C C . GLU A 1 101 ? 12.070 -2.742 -6.108 1.00 85.06 101 GLU A C 1
ATOM 788 O O . GLU A 1 101 ? 10.962 -3.104 -5.701 1.00 85.06 101 GLU A O 1
ATOM 793 N N . ALA A 1 102 ? 12.957 -2.172 -5.289 1.00 87.69 102 ALA A N 1
ATOM 794 C CA . ALA A 1 102 ? 12.663 -1.891 -3.890 1.00 87.69 102 ALA A CA 1
ATOM 795 C C . ALA A 1 102 ? 11.701 -0.707 -3.758 1.00 87.69 102 ALA A C 1
ATOM 797 O O . ALA A 1 102 ? 11.816 0.275 -4.477 1.00 87.69 102 ALA A O 1
ATOM 798 N N . VAL A 1 103 ? 10.793 -0.767 -2.784 1.00 88.88 103 VAL A N 1
ATOM 799 C CA . VAL A 1 103 ? 9.906 0.358 -2.467 1.00 88.88 103 VAL A CA 1
ATOM 800 C C . VAL A 1 103 ? 10.710 1.510 -1.868 1.00 88.88 103 VAL A C 1
ATOM 802 O O . VAL A 1 103 ? 11.396 1.335 -0.859 1.00 88.88 103 VAL A O 1
ATOM 805 N N . THR A 1 104 ? 10.583 2.692 -2.462 1.00 89.88 104 THR A N 1
ATOM 806 C CA . THR A 1 104 ? 11.270 3.923 -2.049 1.00 89.88 104 THR A CA 1
ATOM 807 C C . THR A 1 104 ? 10.337 4.936 -1.397 1.00 89.88 104 THR A C 1
ATOM 809 O O . THR A 1 104 ? 10.795 5.743 -0.585 1.00 89.88 104 THR A O 1
ATOM 812 N N . GLY A 1 105 ? 9.032 4.885 -1.675 1.00 88.19 105 GLY A N 1
ATOM 813 C CA . GLY A 1 105 ? 8.101 5.867 -1.127 1.00 88.19 105 GLY A CA 1
ATOM 814 C C . GLY A 1 105 ? 6.628 5.589 -1.391 1.00 88.19 105 GLY A C 1
ATOM 815 O O . GLY A 1 105 ? 6.250 4.573 -1.976 1.00 88.19 105 GLY A O 1
ATOM 816 N N . ILE A 1 106 ? 5.800 6.519 -0.908 1.00 88.81 106 ILE A N 1
ATOM 817 C CA . ILE A 1 106 ? 4.370 6.585 -1.205 1.00 88.81 106 ILE A CA 1
ATOM 818 C C . ILE A 1 106 ? 4.063 7.962 -1.790 1.00 88.81 106 ILE A C 1
ATOM 820 O O . ILE A 1 106 ? 4.214 8.975 -1.097 1.00 88.81 106 ILE A O 1
ATOM 824 N N . SER A 1 107 ? 3.580 7.992 -3.028 1.00 87.06 107 SER A N 1
ATOM 825 C CA . SER A 1 107 ? 3.200 9.210 -3.739 1.00 87.06 107 SER A CA 1
ATOM 826 C C . SER A 1 107 ? 1.695 9.481 -3.664 1.00 87.06 107 SER A C 1
ATOM 828 O O . SER A 1 107 ? 0.868 8.594 -3.424 1.00 87.06 107 SER A O 1
ATOM 830 N N . ARG A 1 108 ? 1.338 10.757 -3.840 1.00 88.31 108 ARG A N 1
ATOM 831 C CA . ARG A 1 108 ? -0.038 11.225 -4.032 1.00 88.31 108 ARG A CA 1
ATOM 832 C C . ARG A 1 108 ? -0.066 12.024 -5.327 1.00 88.31 108 ARG A C 1
ATOM 834 O O . ARG A 1 108 ? 0.647 13.023 -5.414 1.00 88.31 108 ARG A O 1
ATOM 841 N N . MET A 1 109 ? -0.850 11.570 -6.296 1.00 72.19 109 MET A N 1
ATOM 842 C CA . MET A 1 109 ? -1.013 12.204 -7.610 1.00 72.19 109 MET A CA 1
ATOM 843 C C . MET A 1 109 ? -2.460 12.582 -7.857 1.00 72.19 109 MET A C 1
ATOM 845 O O . MET A 1 109 ? -3.331 11.875 -7.303 1.00 72.19 109 MET A O 1
#

Sequence (109 aa):
MWIFRNKSFKSAYISIIISTLIFASLYALSNFNKIGLSFYDSTSSSLPTKPKIQEKSEWLTNFVDPLIGIKNGEVFPGPCLPFGVVKVGIDTNDAGYTVDEAVTGISRM

Radius of gyration: 27.91 Å; chains: 1; bounding box: 55×36×88 Å

pLDDT: mean 72.45, std 18.28, range [37.66, 92.25]

Organism: NCBI:txid1348616

Foldseek 3Di:
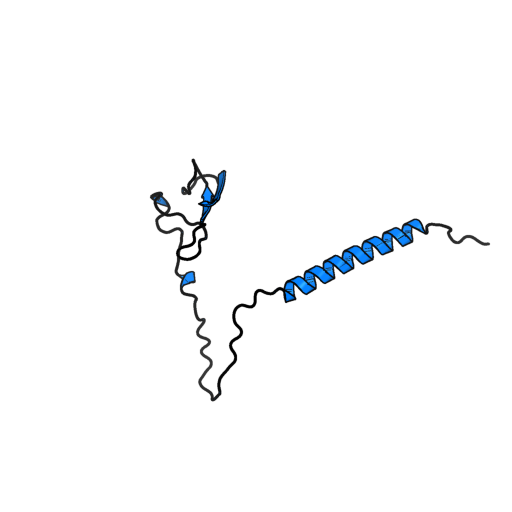DDDDDPPDVVVVVVVVVVVVVVVVVVVVVVCVVVVPP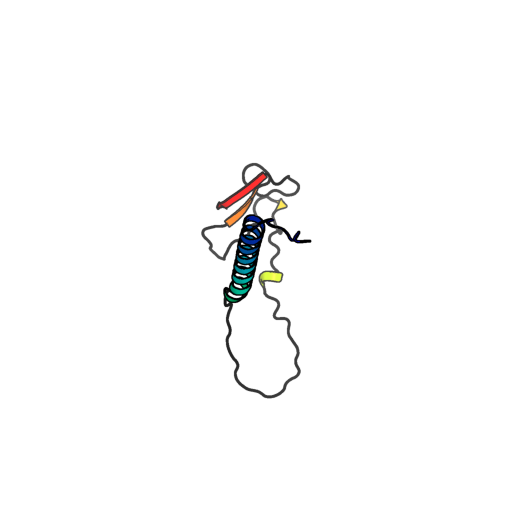PDDDDDDDDDDDDDPPVPPPPDPCVVDDQCPPQQVQPGFSFDDDVVHPWTKGFDFPDPGDHPPGHTDDIDID

InterPro domains:
  IPR014718 Glycoside hydrolase-type carbohydrate-binding [G3DSA:2.70.98.10] (53-109)
  IPR041371 Glycosyl hydrolase family 92 N-terminal domain [PF17678] (63-108)